Protein AF-A0A8G2L8A3-F1 (afdb_monomer_lite)

Radius of gyration: 27.32 Å; chains: 1; bounding box: 45×56×76 Å

InterPro domains:
  IPR009057 Homedomain-like superfamily [SSF46689] (28-126)

Foldseek 3Di:
DDPVVVVVVVVVPDDPVNVVVVVVVVLVVVLLVQLVVCVVVVHDLVVSCVVSVHDSVVSVVSVVVVVVVVPPPPDDPQPDDPVSLVVLVVVLVVDPADDLVVSQVVCVVVVHHDDSVVSVCSCVVVVHDYDPVCVVVCVVVVVVVVVVVVVVVVVVD

pLDDT: mean 76.4, std 17.53, range [39.12, 95.81]

Secondary structure (DSSP, 8-state):
--HHHHHHHHGGGS-HHHHHHHHHHHHHHHHHHHHHHHHHTT--HHHHHHHHT--HHHHHHHHHHHHHHHS---PPPPSS-HHHHHHHHHHHHHS-S--HHHHHHHHHHTT----HHHHHHHHHHTT----GGGGTTTHHHHHHHHHHHHHHHHTT-

Organism: Picrophilus torridus (strain ATCC 700027 / DSM 9790 / JCM 10055 / NBRC 100828 / KAW 2/3) (NCBI:txid1122961)

Structure (mmCIF, N/CA/C/O backbone):
data_AF-A0A8G2L8A3-F1
#
_entry.id   AF-A0A8G2L8A3-F1
#
loop_
_atom_site.group_PDB
_atom_site.id
_atom_site.type_symbol
_atom_site.label_atom_id
_atom_site.label_alt_id
_atom_site.label_comp_id
_atom_site.label_asym_id
_atom_site.label_entity_id
_atom_site.label_seq_id
_atom_site.pdbx_PDB_ins_code
_atom_site.Cartn_x
_atom_site.Cartn_y
_atom_site.Cartn_z
_atom_site.occupancy
_atom_site.B_iso_or_equiv
_atom_site.auth_seq_id
_atom_site.auth_comp_id
_atom_site.auth_asym_id
_atom_site.auth_atom_id
_atom_site.pdbx_PDB_model_num
ATOM 1 N N . MET A 1 1 ? 4.898 40.150 -20.744 1.00 56.66 1 MET A N 1
ATOM 2 C CA . MET A 1 1 ? 4.862 38.815 -20.111 1.00 56.66 1 MET A CA 1
ATOM 3 C C . MET A 1 1 ? 3.493 38.223 -20.351 1.00 56.66 1 MET A C 1
ATOM 5 O O . MET A 1 1 ? 2.503 38.918 -20.160 1.00 56.66 1 MET A O 1
ATOM 9 N N . THR A 1 2 ? 3.431 37.002 -20.866 1.00 74.00 2 THR A N 1
ATOM 10 C CA . THR A 1 2 ? 2.167 36.298 -21.097 1.00 74.00 2 THR A CA 1
ATOM 11 C C . THR A 1 2 ? 1.645 35.709 -19.784 1.00 74.00 2 THR A C 1
ATOM 13 O O . THR A 1 2 ? 2.421 35.410 -18.880 1.00 74.00 2 THR A O 1
ATOM 16 N N . LYS A 1 3 ? 0.331 35.470 -19.687 1.00 68.38 3 LYS A N 1
ATOM 17 C CA . LYS A 1 3 ? -0.319 34.777 -18.552 1.00 68.38 3 LYS A CA 1
ATOM 18 C C . LYS A 1 3 ? 0.331 33.419 -18.214 1.00 68.38 3 LYS A C 1
ATOM 20 O O . LYS A 1 3 ? 0.223 32.932 -17.093 1.00 68.38 3 LYS A O 1
ATOM 25 N N . TYR A 1 4 ? 1.006 32.805 -19.187 1.00 69.50 4 TYR A N 1
ATOM 26 C CA . TYR A 1 4 ? 1.728 31.546 -19.023 1.00 69.50 4 TYR A CA 1
ATOM 27 C C . TYR A 1 4 ? 3.119 31.723 -18.398 1.00 69.50 4 TYR A C 1
ATOM 29 O O . TYR A 1 4 ? 3.557 30.833 -17.673 1.00 69.50 4 TYR A O 1
ATOM 37 N N . ASP A 1 5 ? 3.773 32.873 -18.587 1.00 69.56 5 ASP A N 1
ATOM 38 C CA . ASP A 1 5 ? 5.073 33.181 -17.972 1.00 69.56 5 ASP A CA 1
ATOM 39 C C . ASP A 1 5 ? 4.946 33.356 -16.447 1.00 69.56 5 ASP A C 1
ATOM 41 O O . ASP A 1 5 ? 5.797 32.894 -15.688 1.00 69.56 5 ASP A O 1
ATOM 45 N N . GLU A 1 6 ? 3.838 33.939 -15.978 1.00 66.56 6 GLU A N 1
ATOM 46 C CA . GLU A 1 6 ? 3.508 34.045 -14.546 1.00 66.56 6 GLU A CA 1
ATOM 47 C C . GLU A 1 6 ? 3.198 32.673 -13.917 1.00 66.56 6 GLU A C 1
ATOM 49 O O . GLU A 1 6 ? 3.586 32.390 -12.782 1.00 66.56 6 GLU A O 1
ATOM 54 N N . LEU A 1 7 ? 2.548 31.769 -14.660 1.00 65.31 7 LEU A N 1
ATOM 55 C CA . LEU A 1 7 ? 2.322 30.385 -14.223 1.00 65.31 7 LEU A CA 1
ATOM 56 C C . LEU A 1 7 ? 3.628 29.578 -14.161 1.00 65.31 7 LEU A C 1
ATOM 58 O O . LEU A 1 7 ? 3.793 28.755 -13.261 1.00 65.31 7 LEU A O 1
ATOM 62 N N . LEU A 1 8 ? 4.565 29.838 -15.076 1.00 64.19 8 LEU A N 1
ATOM 63 C CA . LEU A 1 8 ? 5.903 29.242 -15.091 1.00 64.19 8 LEU A CA 1
ATOM 64 C C . LEU A 1 8 ? 6.732 29.658 -13.867 1.00 64.19 8 LEU A C 1
ATOM 66 O O . LEU A 1 8 ? 7.386 28.807 -13.266 1.00 64.19 8 LEU A O 1
ATOM 70 N N . GLN A 1 9 ? 6.639 30.919 -13.431 1.00 60.47 9 GLN A N 1
ATOM 71 C CA . GLN A 1 9 ? 7.270 31.384 -12.186 1.00 60.47 9 GLN A CA 1
ATOM 72 C C . GLN A 1 9 ? 6.673 30.714 -10.932 1.00 60.47 9 GLN A C 1
ATOM 74 O O . GLN A 1 9 ? 7.396 30.429 -9.975 1.00 60.47 9 GLN A O 1
ATOM 79 N N . ASN A 1 10 ? 5.385 30.359 -10.963 1.00 56.84 10 ASN A N 1
ATOM 80 C CA . ASN A 1 10 ? 4.710 29.599 -9.902 1.00 56.84 10 ASN A CA 1
ATOM 81 C C . ASN A 1 10 ? 4.959 28.076 -9.970 1.00 56.84 10 ASN A C 1
ATOM 83 O O . ASN A 1 10 ? 4.648 27.352 -9.023 1.00 56.84 10 ASN A O 1
ATOM 87 N N . MET A 1 11 ? 5.545 27.564 -11.060 1.00 55.25 11 MET A N 1
ATOM 88 C CA . MET A 1 11 ? 5.894 26.143 -11.230 1.00 55.25 11 MET A CA 1
ATOM 89 C C . MET A 1 11 ? 7.147 25.726 -10.431 1.00 55.25 11 MET A C 1
ATOM 91 O O . MET A 1 11 ? 7.526 24.554 -10.416 1.00 55.25 11 MET A O 1
ATOM 95 N N . THR A 1 12 ? 7.756 26.673 -9.713 1.00 55.84 12 THR A N 1
ATOM 96 C CA . THR A 1 12 ? 8.950 26.541 -8.860 1.00 55.84 12 THR A CA 1
ATOM 97 C C . THR A 1 12 ? 8.808 25.558 -7.687 1.00 55.84 12 THR A C 1
ATOM 99 O O . THR A 1 12 ? 9.790 25.267 -7.008 1.00 55.84 12 THR A O 1
ATOM 102 N N . PHE A 1 13 ? 7.627 24.964 -7.473 1.00 57.62 13 PHE A N 1
ATOM 103 C CA . PHE A 1 13 ? 7.392 23.930 -6.456 1.00 57.62 13 PHE A CA 1
ATOM 104 C C . PHE A 1 13 ? 8.146 22.612 -6.687 1.00 57.62 13 PHE A C 1
ATOM 106 O O . PHE A 1 13 ? 8.335 21.843 -5.741 1.00 57.62 13 PHE A O 1
ATOM 113 N N . TYR A 1 14 ? 8.569 22.321 -7.919 1.00 63.75 14 TYR A N 1
ATOM 114 C CA . TYR A 1 14 ? 9.318 21.106 -8.226 1.00 63.75 14 TYR A CA 1
ATOM 115 C C . TYR A 1 14 ? 10.720 21.442 -8.711 1.00 63.75 14 TYR A C 1
ATOM 1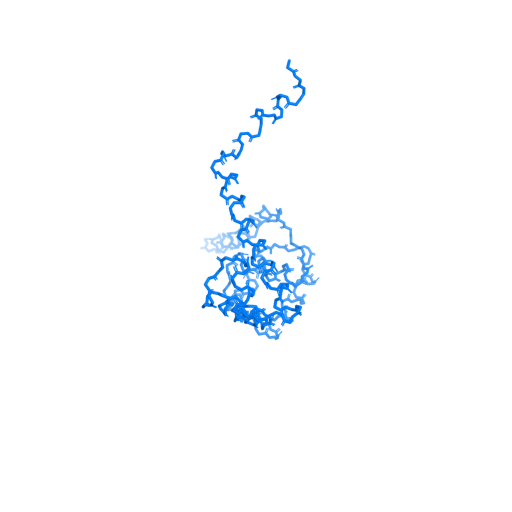17 O O . TYR A 1 14 ? 10.899 22.005 -9.787 1.00 63.75 14 TYR A O 1
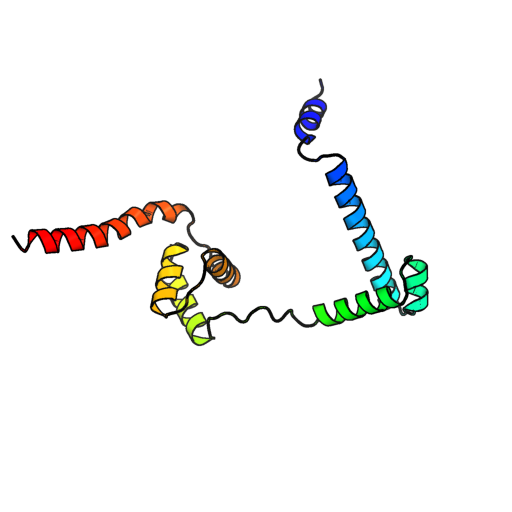ATOM 125 N N . SER A 1 15 ? 11.733 21.026 -7.947 1.00 81.38 15 SER A N 1
ATOM 126 C CA . SER A 1 15 ? 13.098 21.015 -8.464 1.00 81.38 15 SER A CA 1
ATOM 127 C C . SER A 1 15 ? 13.193 20.066 -9.664 1.00 81.38 15 SER A C 1
ATOM 129 O O . SER A 1 15 ? 12.528 19.024 -9.707 1.00 81.38 15 SER A O 1
ATOM 131 N N . LEU A 1 16 ? 14.061 20.397 -10.624 1.00 82.31 16 LEU A N 1
ATOM 132 C CA . LEU A 1 16 ? 14.370 19.535 -11.771 1.00 82.31 16 LEU A CA 1
ATOM 133 C C . LEU A 1 16 ? 14.724 18.107 -11.313 1.00 82.31 16 LEU A C 1
ATOM 135 O O . LEU A 1 16 ? 14.294 17.116 -11.900 1.00 82.31 16 LEU A O 1
ATOM 139 N N . GLU A 1 17 ? 15.458 18.002 -10.206 1.00 84.88 17 GLU A N 1
ATOM 140 C CA . GLU A 1 17 ? 15.826 16.734 -9.582 1.00 84.88 17 GLU A CA 1
ATOM 141 C C . GLU A 1 17 ? 14.609 15.936 -9.085 1.00 84.88 17 GLU A C 1
ATOM 143 O O . GLU A 1 17 ? 14.519 14.729 -9.323 1.00 84.88 17 GLU A O 1
ATOM 148 N N . SER A 1 18 ? 13.630 16.597 -8.460 1.00 82.56 18 SER A N 1
ATOM 149 C CA . SER A 1 18 ? 12.379 15.970 -8.014 1.00 82.56 18 SER A CA 1
ATOM 150 C C . SER A 1 18 ? 11.583 15.391 -9.189 1.00 82.56 18 SER A C 1
ATOM 152 O O . SER A 1 18 ? 11.117 14.247 -9.127 1.00 82.56 18 SER A O 1
ATOM 154 N N . ILE A 1 19 ? 11.492 16.132 -10.298 1.00 85.81 19 ILE A N 1
ATOM 155 C CA . ILE A 1 19 ? 10.835 15.664 -11.527 1.00 85.81 19 ILE A CA 1
ATOM 156 C C . ILE A 1 19 ? 11.585 14.475 -12.132 1.00 85.81 19 ILE A C 1
ATOM 158 O O . ILE A 1 19 ? 10.973 13.444 -12.413 1.00 85.81 19 ILE A O 1
ATOM 162 N N . ASN A 1 20 ? 12.909 14.559 -12.251 1.00 88.12 20 ASN A N 1
ATOM 163 C CA . ASN A 1 20 ? 13.730 13.471 -12.786 1.00 88.12 20 ASN A CA 1
ATOM 164 C C . ASN A 1 20 ? 13.606 12.186 -11.955 1.00 88.12 20 ASN A C 1
ATOM 166 O O . ASN A 1 20 ? 13.530 11.083 -12.503 1.00 88.12 20 ASN A O 1
ATOM 170 N N . ASN A 1 21 ? 13.530 12.307 -10.630 1.00 86.62 21 ASN A N 1
ATOM 171 C CA . ASN A 1 21 ? 13.315 11.169 -9.741 1.00 86.62 21 ASN A CA 1
ATOM 172 C C . ASN A 1 21 ? 11.928 10.539 -9.931 1.00 86.62 21 ASN A C 1
ATOM 174 O O . ASN A 1 21 ? 11.815 9.309 -9.953 1.00 86.62 21 ASN A O 1
ATOM 178 N N . ARG A 1 22 ? 10.884 11.354 -10.131 1.00 87.31 22 ARG A N 1
ATOM 179 C CA . ARG A 1 22 ? 9.536 10.865 -10.467 1.00 87.31 22 ARG A CA 1
ATOM 180 C C . ARG A 1 22 ? 9.505 10.146 -11.812 1.00 87.31 22 ARG A C 1
ATOM 182 O O . ARG A 1 22 ? 8.944 9.056 -11.889 1.00 87.31 22 ARG A O 1
ATOM 189 N N . ILE A 1 23 ? 10.151 10.694 -12.841 1.00 89.00 23 ILE A N 1
ATOM 190 C CA . ILE A 1 23 ? 10.258 10.046 -14.158 1.00 89.00 23 ILE A CA 1
ATOM 191 C C . ILE A 1 23 ? 10.920 8.673 -14.012 1.00 89.00 23 ILE A C 1
ATOM 193 O O . ILE A 1 23 ? 10.320 7.662 -14.375 1.00 89.00 23 ILE A O 1
ATOM 197 N N . LYS A 1 24 ? 12.092 8.600 -13.363 1.00 90.88 24 LYS A N 1
ATOM 198 C CA . LYS A 1 24 ? 12.795 7.328 -13.109 1.00 90.88 24 LYS A CA 1
ATOM 199 C C . LYS A 1 24 ? 11.936 6.321 -12.342 1.00 90.88 24 LYS A C 1
ATOM 201 O O . LYS A 1 24 ? 12.021 5.115 -12.589 1.00 90.88 24 LYS A O 1
ATOM 206 N N . TYR A 1 25 ? 11.132 6.782 -11.383 1.00 88.31 25 TYR A N 1
ATOM 207 C CA . TYR A 1 25 ? 10.201 5.926 -10.650 1.00 88.31 25 TYR A CA 1
ATOM 208 C C . TYR A 1 25 ? 9.139 5.329 -11.583 1.00 88.31 25 TYR A C 1
ATOM 210 O O . TYR A 1 25 ? 8.990 4.105 -11.634 1.00 88.31 25 TYR A O 1
ATOM 218 N N . HIS A 1 26 ? 8.461 6.168 -12.366 1.00 88.75 26 HIS A N 1
ATOM 219 C CA . HIS A 1 26 ? 7.415 5.722 -13.286 1.00 88.75 26 HIS A CA 1
ATOM 220 C C . HIS A 1 26 ? 7.958 4.828 -14.405 1.00 88.75 26 HIS A C 1
ATOM 222 O O . HIS A 1 26 ? 7.329 3.828 -14.744 1.00 88.75 26 HIS A O 1
ATOM 228 N N . GLU A 1 27 ? 9.159 5.090 -14.920 1.00 91.75 27 GLU A N 1
ATOM 229 C CA . GLU A 1 27 ? 9.829 4.205 -15.881 1.00 91.75 27 GLU A CA 1
ATOM 230 C C . GLU A 1 27 ? 10.067 2.801 -15.310 1.00 91.75 27 GLU A C 1
ATOM 232 O O . GLU A 1 27 ? 9.842 1.792 -15.988 1.00 91.75 27 GLU A O 1
ATOM 237 N N . ARG A 1 28 ? 10.503 2.708 -14.046 1.00 88.19 28 ARG A N 1
ATOM 238 C CA . ARG A 1 28 ? 10.694 1.420 -13.360 1.00 88.19 28 ARG A CA 1
ATOM 239 C C . ARG A 1 28 ? 9.371 0.687 -13.167 1.00 88.19 28 ARG A C 1
ATOM 241 O O . ARG A 1 28 ? 9.329 -0.533 -13.346 1.00 88.19 28 ARG A O 1
ATOM 248 N N . GLU A 1 29 ? 8.307 1.401 -12.810 1.00 87.06 29 GLU A N 1
ATOM 249 C CA . GLU A 1 29 ? 6.968 0.819 -12.697 1.00 87.06 29 GLU A CA 1
ATOM 250 C C . GLU A 1 29 ? 6.452 0.315 -14.045 1.00 87.06 29 GLU A C 1
ATOM 252 O O . GLU A 1 29 ? 6.036 -0.839 -14.146 1.00 87.06 29 GLU A O 1
ATOM 257 N N . LEU A 1 30 ? 6.579 1.111 -15.107 1.00 92.19 30 LEU A N 1
ATOM 258 C CA . LEU A 1 30 ? 6.188 0.717 -16.460 1.00 92.19 30 LEU A CA 1
ATOM 259 C C . LEU A 1 30 ? 6.937 -0.531 -16.934 1.00 92.19 30 LEU A C 1
ATOM 261 O O . LEU A 1 30 ? 6.319 -1.444 -17.483 1.00 92.19 30 LEU A O 1
ATOM 265 N N . LYS A 1 31 ? 8.251 -0.628 -16.688 1.00 92.94 31 LYS A N 1
ATOM 266 C CA . LYS A 1 31 ? 9.023 -1.843 -17.008 1.00 92.94 31 LYS A CA 1
ATOM 267 C C . LYS A 1 31 ? 8.496 -3.070 -16.261 1.00 92.94 31 LYS A C 1
ATOM 269 O O . LYS A 1 31 ? 8.387 -4.143 -16.852 1.00 92.94 31 LYS A O 1
ATOM 274 N N . ARG A 1 32 ? 8.129 -2.928 -14.983 1.00 92.06 32 ARG A N 1
ATOM 275 C CA . ARG A 1 32 ? 7.522 -4.019 -14.198 1.00 92.06 32 ARG A CA 1
ATOM 276 C C . ARG A 1 32 ? 6.158 -4.432 -14.744 1.00 92.06 32 ARG A C 1
ATOM 278 O O . ARG A 1 32 ? 5.905 -5.626 -14.858 1.00 92.06 32 ARG A O 1
ATOM 285 N N . LEU A 1 33 ? 5.305 -3.477 -15.111 1.00 91.69 33 LEU A N 1
ATOM 286 C CA . LEU A 1 33 ? 3.992 -3.762 -15.695 1.00 91.69 33 LEU A CA 1
ATOM 287 C C . LEU A 1 33 ? 4.118 -4.469 -17.049 1.00 91.69 33 LEU A C 1
ATOM 289 O O . LEU A 1 33 ? 3.431 -5.460 -17.285 1.00 91.69 33 LEU A O 1
ATOM 293 N N . LYS A 1 34 ? 5.051 -4.034 -17.907 1.00 94.88 34 LYS A N 1
ATOM 294 C CA . LYS A 1 34 ? 5.367 -4.722 -19.171 1.00 94.88 34 LYS A CA 1
ATOM 295 C C . LYS A 1 34 ? 5.818 -6.164 -18.934 1.00 94.88 34 LYS A C 1
ATOM 297 O O . LYS A 1 34 ? 5.333 -7.060 -19.619 1.00 94.88 34 LYS A O 1
ATOM 302 N N . PHE A 1 35 ? 6.689 -6.392 -17.949 1.00 95.81 35 PHE A N 1
ATOM 303 C CA . PHE A 1 35 ? 7.110 -7.739 -17.562 1.00 95.81 35 PHE A CA 1
ATOM 304 C C . PHE A 1 35 ? 5.915 -8.600 -17.136 1.00 95.81 35 PHE A C 1
ATOM 306 O O . PHE A 1 35 ? 5.741 -9.696 -17.656 1.00 95.81 35 PHE A O 1
ATOM 313 N N . ILE A 1 36 ? 5.052 -8.093 -16.250 1.00 92.25 36 ILE A N 1
ATOM 314 C CA . ILE A 1 36 ? 3.854 -8.815 -15.793 1.00 92.25 36 ILE A CA 1
ATOM 315 C C . ILE A 1 36 ? 2.931 -9.144 -16.972 1.00 92.25 36 ILE A C 1
ATOM 317 O O . ILE A 1 36 ? 2.469 -10.277 -17.075 1.00 92.25 36 ILE A O 1
ATOM 321 N N . ARG A 1 37 ? 2.718 -8.198 -17.896 1.00 95.38 37 ARG A N 1
ATOM 322 C CA . ARG A 1 37 ? 1.925 -8.426 -19.112 1.00 95.38 37 ARG A CA 1
ATOM 323 C C . ARG A 1 37 ? 2.473 -9.590 -19.941 1.00 95.38 37 ARG A C 1
ATOM 325 O O . ARG A 1 37 ? 1.692 -10.430 -20.365 1.00 95.38 37 ARG A O 1
ATOM 332 N N . LEU A 1 38 ? 3.794 -9.660 -20.132 1.00 93.88 38 LEU A N 1
ATOM 333 C CA . LEU A 1 38 ? 4.440 -10.752 -20.872 1.00 93.88 38 LEU A CA 1
ATOM 334 C C . LEU A 1 38 ? 4.230 -12.112 -20.194 1.00 93.88 38 LEU A C 1
ATOM 336 O O . LEU A 1 38 ? 3.907 -13.092 -20.864 1.00 93.88 38 LEU A O 1
ATOM 340 N N . ILE A 1 39 ? 4.355 -12.164 -18.865 1.00 95.06 39 ILE A N 1
ATOM 341 C CA . ILE A 1 39 ? 4.082 -13.386 -18.096 1.00 95.06 39 ILE A CA 1
ATOM 342 C C . ILE A 1 39 ? 2.622 -13.821 -18.260 1.00 95.06 39 ILE A C 1
ATOM 344 O O . ILE A 1 39 ? 2.366 -14.994 -18.512 1.00 95.06 39 ILE A O 1
ATOM 348 N N . LEU A 1 40 ? 1.669 -12.887 -18.164 1.00 90.31 40 LEU A N 1
ATOM 349 C CA . LEU A 1 40 ? 0.241 -13.181 -18.344 1.00 90.31 40 LEU A CA 1
ATOM 350 C C . LEU A 1 40 ? -0.090 -13.652 -19.767 1.00 90.31 40 LEU A C 1
ATOM 352 O O . LEU A 1 40 ? -0.988 -14.466 -19.935 1.00 90.31 40 LEU A O 1
ATOM 356 N N . SER A 1 41 ? 0.663 -13.207 -20.776 1.00 92.62 41 SER A N 1
ATOM 357 C CA . SER A 1 41 ? 0.563 -13.716 -22.152 1.00 92.62 41 SER A CA 1
ATOM 358 C C . SER A 1 41 ? 1.265 -15.065 -22.388 1.00 92.62 41 SER A C 1
ATOM 360 O O . SER A 1 41 ? 1.369 -15.500 -23.529 1.00 92.62 41 SER A O 1
ATOM 362 N N . GLY A 1 42 ? 1.781 -15.723 -21.343 1.00 92.81 42 GLY A N 1
ATOM 363 C CA . GLY A 1 42 ? 2.396 -17.053 -21.433 1.00 92.81 42 GLY A CA 1
ATOM 364 C C . GLY A 1 42 ? 3.897 -17.065 -21.745 1.00 92.81 42 GLY A C 1
ATOM 365 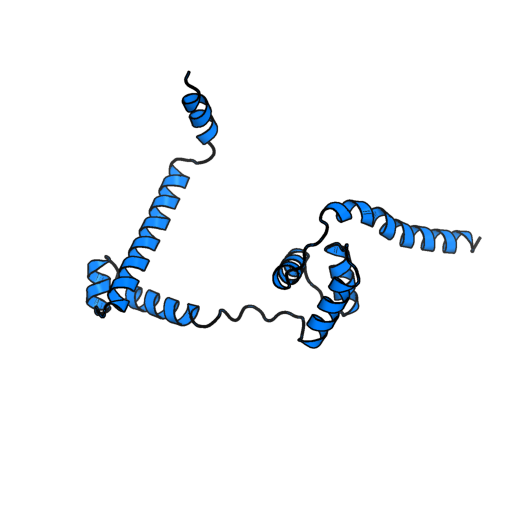O O . GLY A 1 42 ? 4.481 -18.133 -21.922 1.00 92.81 42 GLY A O 1
ATOM 366 N N . VAL A 1 43 ? 4.563 -15.906 -21.787 1.00 94.62 43 VAL A N 1
ATOM 367 C CA . VAL A 1 43 ? 6.017 -15.840 -22.001 1.00 94.62 43 VAL A CA 1
ATOM 368 C C . VAL A 1 43 ? 6.748 -16.343 -20.755 1.00 94.62 43 VAL A C 1
ATOM 370 O O . VAL A 1 43 ? 6.430 -15.963 -19.627 1.00 94.62 43 VAL A O 1
ATOM 373 N N . SER A 1 44 ? 7.783 -17.165 -20.950 1.00 94.69 44 SER A N 1
ATOM 374 C CA . SER A 1 44 ? 8.592 -17.674 -19.839 1.00 94.69 44 SER A CA 1
ATOM 375 C C . SER A 1 44 ? 9.281 -16.544 -19.064 1.00 94.69 44 SER A C 1
ATOM 377 O O . SER A 1 44 ? 9.710 -15.536 -19.632 1.00 94.69 44 SER A O 1
ATOM 379 N N . VAL A 1 45 ? 9.475 -16.746 -17.755 1.00 92.62 45 VAL A N 1
ATOM 380 C CA . VAL A 1 45 ? 10.156 -15.776 -16.875 1.00 92.62 45 VAL A CA 1
ATOM 381 C C . VAL A 1 45 ? 11.529 -15.390 -17.413 1.00 92.62 45 VAL A C 1
ATOM 383 O O . VAL A 1 45 ? 11.904 -14.224 -17.369 1.00 92.62 45 VAL A O 1
ATOM 386 N N . ASN A 1 46 ? 12.268 -16.355 -17.960 1.00 93.50 46 ASN A N 1
ATOM 387 C CA . ASN A 1 46 ? 13.605 -16.113 -18.489 1.00 93.50 46 ASN A CA 1
ATOM 388 C C . ASN A 1 46 ? 13.576 -15.152 -19.688 1.00 93.50 46 ASN A C 1
ATOM 390 O O . ASN A 1 46 ? 14.341 -14.188 -19.728 1.00 93.50 46 ASN A O 1
ATOM 394 N N . ASN A 1 47 ? 12.658 -15.377 -20.630 1.00 94.06 47 ASN A N 1
ATOM 395 C CA . ASN A 1 47 ? 12.539 -14.554 -21.832 1.00 94.06 47 ASN A CA 1
ATOM 396 C C . ASN A 1 47 ? 11.971 -13.171 -21.500 1.00 94.06 47 ASN A C 1
ATOM 398 O O . ASN A 1 47 ? 12.538 -12.164 -21.915 1.00 94.06 47 ASN A O 1
ATOM 402 N N . ALA A 1 48 ? 10.925 -13.102 -20.674 1.00 95.06 48 ALA A N 1
ATOM 403 C CA . ALA A 1 48 ? 10.348 -11.836 -20.231 1.00 95.06 48 ALA A CA 1
ATOM 404 C C . ALA A 1 48 ? 11.362 -10.981 -19.446 1.00 95.06 48 ALA A C 1
ATOM 406 O O . ALA A 1 48 ? 11.442 -9.770 -19.649 1.00 95.06 48 ALA A O 1
ATOM 407 N N . SER A 1 49 ? 12.182 -11.596 -18.584 1.00 94.44 49 SER A N 1
ATOM 408 C CA . SER A 1 49 ? 13.239 -10.894 -17.846 1.00 94.44 49 SER A CA 1
ATOM 409 C C . SER A 1 49 ? 14.294 -10.312 -18.782 1.00 94.44 49 SER A C 1
ATOM 411 O O . SER A 1 49 ? 14.664 -9.154 -18.606 1.00 94.44 49 SER A O 1
ATOM 413 N N . ARG A 1 50 ? 14.727 -11.065 -19.802 1.00 93.69 50 ARG A N 1
ATOM 414 C CA . ARG A 1 50 ? 15.670 -10.569 -20.818 1.00 93.69 50 ARG A CA 1
ATOM 415 C C . ARG A 1 50 ? 15.095 -9.384 -21.595 1.00 93.69 50 ARG A C 1
ATOM 417 O O . ARG A 1 50 ? 15.754 -8.355 -21.677 1.00 93.69 50 ARG A O 1
ATOM 424 N N . ILE A 1 51 ? 13.850 -9.489 -22.068 1.00 92.94 51 ILE A N 1
ATOM 425 C CA . ILE A 1 51 ? 13.164 -8.416 -22.813 1.00 92.94 51 ILE A CA 1
ATOM 426 C C . ILE A 1 51 ? 13.046 -7.137 -21.969 1.00 92.94 51 ILE A C 1
ATOM 428 O O . ILE A 1 51 ? 13.247 -6.034 -22.469 1.00 92.94 51 ILE A O 1
ATOM 432 N N . CYS A 1 52 ? 12.728 -7.261 -20.679 1.00 91.94 52 CYS A N 1
ATOM 433 C CA . CYS A 1 52 ? 12.554 -6.106 -19.795 1.00 91.94 52 CYS A CA 1
ATOM 434 C C . CYS A 1 52 ? 13.855 -5.594 -19.149 1.00 91.94 52 CYS A C 1
ATOM 436 O O . CYS A 1 52 ? 13.803 -4.615 -18.399 1.00 91.94 52 CYS A O 1
ATOM 438 N N . GLY A 1 53 ? 15.006 -6.217 -19.423 1.00 92.69 53 GLY A N 1
ATOM 439 C CA . GLY A 1 53 ? 16.297 -5.830 -18.844 1.00 92.69 53 GLY A CA 1
ATOM 440 C C . GLY A 1 53 ? 16.406 -6.120 -17.344 1.00 92.69 53 GLY A C 1
ATOM 441 O O . GLY A 1 53 ? 16.997 -5.346 -16.594 1.00 92.69 53 GLY A O 1
ATOM 442 N N . PHE A 1 54 ? 15.796 -7.211 -16.883 1.00 91.44 54 PHE A N 1
ATOM 443 C CA . PHE A 1 54 ? 15.849 -7.671 -15.499 1.00 91.44 54 PHE A CA 1
ATOM 444 C C . PHE A 1 54 ? 16.689 -8.937 -15.365 1.00 91.44 54 PHE A C 1
ATOM 446 O O . PHE A 1 54 ? 16.717 -9.788 -16.253 1.00 91.44 54 PHE A O 1
ATOM 453 N N . SER A 1 55 ? 17.296 -9.126 -14.194 1.00 94.12 55 SER A N 1
ATOM 454 C CA . SER A 1 55 ? 17.822 -10.441 -13.845 1.00 94.12 55 SER A CA 1
ATOM 455 C C . SER A 1 55 ? 16.671 -11.437 -13.667 1.00 94.12 55 SER A C 1
ATOM 457 O O . SER A 1 55 ? 15.581 -11.094 -13.194 1.00 94.12 55 SER A O 1
ATOM 459 N N . ARG A 1 56 ? 16.925 -12.704 -14.002 1.00 93.50 56 ARG A N 1
ATOM 460 C CA . ARG A 1 56 ? 15.951 -13.796 -13.840 1.00 93.50 56 ARG A CA 1
ATOM 461 C C . ARG A 1 56 ? 15.434 -13.892 -12.399 1.00 93.50 56 ARG A C 1
ATOM 463 O O . ARG A 1 56 ? 14.235 -14.036 -12.178 1.00 93.50 56 ARG A O 1
ATOM 470 N N . GLN A 1 57 ? 16.324 -13.759 -11.414 1.00 94.88 57 GLN A N 1
ATOM 471 C CA . GLN A 1 57 ? 15.967 -13.769 -9.990 1.00 94.88 57 GLN A CA 1
ATOM 472 C C . GLN A 1 57 ? 14.999 -12.634 -9.630 1.00 94.88 57 GLN A C 1
ATOM 474 O O . GLN A 1 57 ? 14.030 -12.839 -8.896 1.00 94.88 57 GLN A O 1
ATOM 479 N N . TYR A 1 58 ? 15.227 -11.438 -10.175 1.00 93.19 58 TYR A N 1
ATOM 480 C CA . TYR A 1 58 ? 14.346 -10.301 -9.948 1.00 93.19 58 TYR A CA 1
ATOM 481 C C . TYR A 1 58 ? 12.969 -10.503 -10.594 1.00 93.19 58 TYR A C 1
ATOM 483 O O . TYR A 1 58 ? 11.959 -10.172 -9.973 1.00 93.19 58 TYR A O 1
ATOM 491 N N . GLY A 1 59 ? 12.906 -11.136 -11.771 1.00 93.62 59 GLY A N 1
ATOM 492 C CA . GLY A 1 59 ? 11.648 -11.562 -12.396 1.00 93.62 59 GLY A CA 1
ATOM 493 C C . GLY A 1 59 ? 10.809 -12.463 -11.484 1.00 93.62 59 GLY A C 1
ATOM 494 O O . GLY A 1 59 ? 9.643 -12.167 -11.216 1.00 93.62 59 GLY A O 1
ATOM 495 N N . TYR A 1 60 ? 11.415 -13.504 -10.901 1.00 94.94 60 TYR A N 1
ATOM 496 C CA . TYR A 1 60 ? 10.728 -14.361 -9.923 1.00 94.94 60 TYR A CA 1
ATOM 497 C C . TYR A 1 60 ? 10.293 -13.603 -8.664 1.00 94.94 60 TYR A C 1
ATOM 499 O O . TYR A 1 60 ? 9.214 -13.861 -8.127 1.00 94.94 60 TYR A O 1
ATOM 507 N N . LYS A 1 61 ? 11.090 -12.633 -8.195 1.00 94.31 61 LYS A N 1
ATOM 508 C CA . LYS A 1 61 ? 10.721 -11.775 -7.058 1.00 94.31 61 LYS A CA 1
ATOM 509 C C . LYS A 1 61 ? 9.469 -10.944 -7.356 1.00 94.31 61 LYS A C 1
ATOM 511 O O . LYS A 1 61 ? 8.614 -10.824 -6.479 1.00 94.31 61 LYS A O 1
ATOM 516 N N . ILE A 1 62 ? 9.344 -10.401 -8.569 1.00 91.56 62 ILE A N 1
ATOM 517 C CA . ILE A 1 62 ? 8.149 -9.659 -9.006 1.00 91.56 62 ILE A CA 1
ATOM 518 C C . ILE A 1 62 ? 6.921 -10.573 -8.952 1.00 91.56 62 ILE A C 1
ATOM 520 O O . ILE A 1 62 ? 5.947 -10.231 -8.285 1.00 91.56 62 ILE A O 1
ATOM 524 N N . ILE A 1 63 ? 7.000 -11.765 -9.550 1.00 90.75 63 ILE A N 1
ATOM 525 C CA . ILE A 1 63 ? 5.897 -12.741 -9.567 1.00 90.75 63 ILE A CA 1
ATOM 526 C C . ILE A 1 63 ? 5.485 -13.134 -8.144 1.00 90.75 63 ILE A C 1
ATOM 528 O O . ILE A 1 63 ? 4.307 -13.070 -7.791 1.00 90.75 63 ILE A O 1
ATOM 532 N N . LYS A 1 64 ? 6.455 -13.463 -7.282 1.00 90.50 64 LYS A N 1
ATOM 533 C CA . LYS A 1 64 ? 6.210 -13.805 -5.872 1.00 90.50 64 LYS A CA 1
ATOM 534 C C . LYS A 1 64 ? 5.484 -12.681 -5.132 1.00 90.50 64 LYS A C 1
ATOM 536 O O . LYS A 1 64 ? 4.596 -12.958 -4.329 1.00 90.50 64 LYS A O 1
ATOM 541 N N . ASN A 1 65 ? 5.842 -11.426 -5.394 1.00 86.44 65 ASN A N 1
ATOM 542 C CA . ASN A 1 65 ? 5.182 -10.271 -4.791 1.00 86.44 65 ASN A CA 1
ATOM 543 C C . ASN A 1 65 ? 3.766 -10.055 -5.334 1.00 86.44 65 ASN A C 1
ATOM 545 O O . ASN A 1 65 ? 2.885 -9.739 -4.542 1.00 86.44 65 ASN A O 1
ATOM 549 N N . CYS A 1 66 ? 3.523 -10.260 -6.631 1.00 83.50 66 CYS A N 1
ATOM 550 C CA . CYS A 1 66 ? 2.175 -10.218 -7.206 1.00 83.50 66 CYS A CA 1
ATOM 551 C C . CYS A 1 66 ? 1.262 -11.258 -6.542 1.00 83.50 66 CYS A C 1
ATOM 553 O O . CYS A 1 66 ? 0.195 -10.912 -6.046 1.00 83.50 66 CYS A O 1
ATOM 555 N N . ILE A 1 67 ? 1.731 -12.502 -6.414 1.00 79.88 67 ILE A N 1
ATOM 556 C CA . ILE A 1 67 ? 0.982 -13.578 -5.747 1.00 79.88 67 ILE A CA 1
ATOM 557 C C . ILE A 1 67 ? 0.744 -13.249 -4.265 1.00 79.88 67 ILE A C 1
ATOM 559 O O . ILE A 1 67 ? -0.357 -13.435 -3.752 1.00 79.88 67 ILE A O 1
ATOM 563 N N . LYS A 1 68 ? 1.761 -12.738 -3.558 1.00 76.44 68 LYS A N 1
ATOM 564 C CA . LYS A 1 68 ? 1.631 -12.342 -2.147 1.00 76.44 68 LYS A CA 1
ATOM 565 C C . LYS A 1 68 ? 0.688 -11.160 -1.937 1.00 76.44 68 LYS A C 1
ATOM 567 O O . LYS A 1 68 ? 0.002 -11.150 -0.930 1.00 76.44 68 LYS A O 1
ATOM 572 N N . ASN A 1 69 ? 0.668 -10.184 -2.841 1.00 65.06 69 ASN A N 1
ATOM 573 C CA . ASN A 1 69 ? -0.221 -9.025 -2.751 1.00 65.06 69 ASN A CA 1
ATOM 574 C C . ASN A 1 69 ? -1.665 -9.359 -3.159 1.00 65.06 69 ASN A C 1
ATOM 576 O O . ASN A 1 69 ? -2.574 -8.689 -2.679 1.00 65.06 69 ASN A O 1
ATOM 580 N N . ASN A 1 70 ? -1.878 -10.395 -3.983 1.00 58.25 70 ASN A N 1
ATOM 581 C CA . ASN A 1 70 ? -3.211 -10.958 -4.241 1.00 58.25 70 ASN A CA 1
ATOM 582 C C . ASN A 1 70 ? -3.790 -11.665 -3.012 1.00 58.25 70 ASN A C 1
ATOM 584 O O . ASN A 1 70 ? -5.005 -11.775 -2.878 1.00 58.25 70 ASN A O 1
ATOM 588 N N . LYS A 1 71 ? -2.941 -12.118 -2.082 1.00 53.00 71 LYS A N 1
ATOM 589 C CA . LYS A 1 71 ? -3.404 -12.458 -0.737 1.00 53.00 71 LYS A CA 1
ATOM 590 C C . LYS A 1 71 ? -3.647 -11.135 -0.025 1.00 53.00 71 LYS A C 1
ATOM 592 O O . LYS A 1 71 ? -2.698 -10.388 0.216 1.00 53.00 71 LYS A O 1
ATOM 597 N N . SER A 1 72 ? -4.916 -10.836 0.251 1.00 47.47 72 SER A N 1
ATOM 598 C CA . SER A 1 72 ? -5.353 -9.653 0.989 1.00 47.47 72 SER A CA 1
ATOM 599 C C . SER A 1 72 ? -4.369 -9.401 2.123 1.00 47.47 72 SER A C 1
ATOM 601 O O . SER A 1 72 ? -4.144 -10.273 2.967 1.00 47.47 72 SER A O 1
ATOM 603 N N . LYS A 1 73 ? -3.687 -8.247 2.071 1.00 46.66 73 LYS A N 1
ATOM 604 C CA . LYS A 1 73 ? -2.723 -7.853 3.098 1.00 46.66 73 LYS A CA 1
ATOM 605 C C . LYS A 1 73 ? -3.474 -7.921 4.418 1.00 46.66 73 LYS A C 1
ATOM 607 O O . LYS A 1 73 ? -4.275 -7.034 4.701 1.00 46.66 73 LYS A O 1
ATOM 612 N N . LYS A 1 74 ? -3.240 -8.984 5.191 1.00 42.97 74 LYS A N 1
ATOM 613 C CA . LYS A 1 74 ? -3.692 -9.096 6.572 1.00 42.97 74 LYS A CA 1
ATOM 614 C C . LYS A 1 74 ? -2.986 -7.965 7.302 1.00 42.97 74 LYS A C 1
ATOM 616 O O . LYS A 1 74 ? -1.827 -8.080 7.694 1.00 42.97 74 LYS A O 1
ATOM 621 N N . GLY A 1 75 ? -3.637 -6.806 7.329 1.00 52.59 75 GLY A N 1
ATOM 622 C CA . GLY A 1 75 ? -3.212 -5.689 8.142 1.00 52.59 75 GLY A CA 1
ATOM 623 C C . GLY A 1 75 ? -3.175 -6.134 9.596 1.00 52.59 75 GLY A C 1
ATOM 624 O O . GLY A 1 75 ? -3.643 -7.214 9.958 1.00 52.59 75 GLY A O 1
ATOM 625 N N . ARG A 1 76 ? -2.625 -5.281 10.454 1.00 55.81 76 ARG A N 1
ATOM 626 C CA . ARG A 1 76 ? -2.780 -5.472 11.892 1.00 55.81 76 ARG A CA 1
ATOM 627 C C . ARG A 1 76 ? -4.283 -5.569 12.175 1.00 55.81 76 ARG A C 1
ATOM 629 O O . ARG A 1 76 ? -5.007 -4.646 11.802 1.00 55.81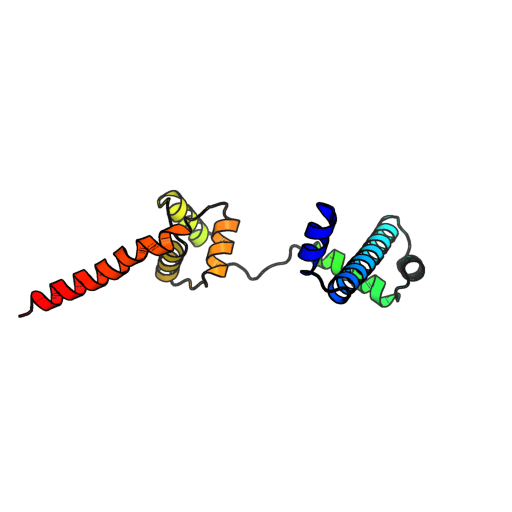 76 ARG A O 1
ATOM 636 N N . HIS A 1 77 ? -4.729 -6.684 12.755 1.00 54.00 77 HIS A N 1
ATOM 637 C CA . HIS A 1 77 ? -6.122 -6.847 13.159 1.00 54.00 77 HIS A CA 1
ATOM 638 C C . HIS A 1 77 ? -6.532 -5.623 13.987 1.00 54.00 77 HIS A C 1
ATOM 640 O O . HIS A 1 77 ? -5.737 -5.132 14.801 1.00 54.00 77 HIS A O 1
ATOM 646 N N . CYS A 1 78 ? -7.722 -5.075 13.721 1.00 61.34 78 CYS A N 1
ATOM 647 C CA . CYS A 1 78 ? -8.259 -4.028 14.582 1.00 61.34 78 CYS A CA 1
ATOM 648 C C . CYS A 1 78 ? -8.275 -4.557 16.021 1.00 61.34 78 CYS A C 1
ATOM 650 O O . CYS A 1 78 ? -8.560 -5.728 16.244 1.00 61.34 78 CYS A O 1
ATOM 652 N N . LYS A 1 79 ? -7.927 -3.700 16.987 1.00 76.75 79 LYS A N 1
ATOM 653 C CA . LYS A 1 79 ? -8.062 -4.021 18.414 1.00 76.75 79 LYS A CA 1
ATOM 654 C C . LYS A 1 79 ? -9.525 -4.283 18.790 1.00 76.75 79 LYS A C 1
ATOM 656 O O . LYS A 1 79 ? -9.762 -4.952 19.782 1.00 76.75 79 LYS A O 1
ATOM 661 N N . LEU A 1 80 ? -10.459 -3.755 17.995 1.00 80.06 80 LEU A N 1
ATOM 662 C CA . LEU A 1 80 ? -11.889 -4.028 18.086 1.00 80.06 80 LEU A CA 1
ATOM 663 C C . LEU A 1 80 ? -12.194 -5.453 17.621 1.00 80.06 80 LEU A C 1
ATOM 665 O O . LEU A 1 80 ? -11.871 -5.817 16.485 1.00 80.06 80 LEU A O 1
ATOM 669 N N . ASN A 1 81 ? -12.845 -6.229 18.484 1.00 83.25 81 ASN A N 1
ATOM 670 C CA . ASN A 1 81 ? -13.543 -7.446 18.078 1.00 83.25 81 ASN A CA 1
ATOM 671 C C . ASN A 1 81 ? -14.868 -7.094 17.356 1.00 83.25 81 ASN A C 1
ATOM 673 O O . ASN A 1 81 ? -15.225 -5.922 17.222 1.00 83.25 81 ASN A O 1
ATOM 677 N N . SER A 1 82 ? -15.582 -8.101 16.845 1.00 82.31 82 SER A N 1
ATOM 678 C CA . SER A 1 82 ? -16.831 -7.892 16.096 1.00 82.31 82 SER A CA 1
ATOM 679 C C . SER A 1 82 ? -17.911 -7.197 16.928 1.00 82.31 82 SER A C 1
ATOM 681 O O . SER A 1 82 ? -18.516 -6.245 16.446 1.00 82.31 82 SER A O 1
ATOM 683 N N . SER A 1 83 ? -18.093 -7.593 18.191 1.00 84.50 83 SER A N 1
ATOM 684 C CA . SER A 1 83 ? -19.106 -6.996 19.070 1.00 84.50 83 SER A CA 1
ATOM 685 C C . SER A 1 83 ? -18.799 -5.539 19.425 1.00 84.50 83 SER A C 1
ATOM 687 O O . SER A 1 83 ? -19.681 -4.689 19.376 1.00 84.50 83 SER A O 1
ATOM 689 N N . GLN A 1 84 ? -17.539 -5.203 19.707 1.00 85.50 84 GLN A N 1
ATOM 690 C CA . GLN A 1 84 ? -17.109 -3.820 19.942 1.00 85.50 84 GLN A CA 1
ATOM 691 C C . GLN A 1 84 ? -17.259 -2.956 18.689 1.00 85.50 84 GLN A C 1
ATOM 693 O O . GLN A 1 84 ? -17.521 -1.759 18.795 1.00 85.50 84 GLN A O 1
ATOM 698 N N . MET A 1 85 ? -17.102 -3.546 17.501 1.00 86.19 85 MET A N 1
ATOM 699 C CA . MET A 1 85 ? -17.343 -2.838 16.247 1.00 86.19 85 MET A CA 1
ATOM 700 C C . MET A 1 85 ? -18.828 -2.500 16.075 1.00 86.19 85 MET A C 1
ATOM 702 O O . MET A 1 85 ? -19.141 -1.371 15.716 1.00 86.19 85 MET A O 1
ATOM 706 N N . GLU A 1 86 ? -19.734 -3.433 16.365 1.00 86.94 86 GLU A N 1
ATOM 707 C CA . GLU A 1 86 ? -21.183 -3.186 16.321 1.00 86.94 86 GLU A CA 1
ATOM 708 C C . GLU A 1 86 ? -21.605 -2.118 17.333 1.00 86.94 86 GLU A C 1
ATOM 710 O O . GLU A 1 86 ? -22.319 -1.180 16.984 1.00 86.94 86 GLU A O 1
ATOM 715 N N . ILE A 1 87 ? -21.084 -2.195 18.560 1.00 88.06 87 ILE A N 1
ATOM 716 C CA . ILE A 1 87 ? -21.328 -1.195 19.606 1.00 88.06 87 ILE A CA 1
ATOM 717 C C . ILE A 1 87 ? -20.837 0.192 19.164 1.00 88.06 87 ILE A C 1
ATOM 719 O O . ILE A 1 87 ? -21.541 1.185 19.346 1.00 88.06 87 ILE A O 1
ATOM 723 N N . LEU A 1 88 ? -19.659 0.268 18.536 1.00 89.88 88 LEU A N 1
ATOM 724 C CA . LEU A 1 88 ? -19.155 1.514 17.967 1.00 89.88 88 LEU A CA 1
ATOM 725 C C . LEU A 1 88 ? -20.063 2.027 16.842 1.00 89.88 88 LEU A C 1
ATOM 727 O O . LEU A 1 88 ? -20.374 3.210 16.828 1.00 89.88 88 LEU A O 1
ATOM 731 N N . ILE A 1 89 ? -20.505 1.174 15.917 1.00 89.56 89 ILE A N 1
ATOM 732 C CA . ILE A 1 89 ? -21.400 1.575 14.819 1.00 89.56 89 ILE A CA 1
ATOM 733 C C . ILE A 1 89 ? -22.712 2.145 15.370 1.00 89.56 89 ILE A C 1
ATOM 735 O O . ILE A 1 89 ? -23.140 3.208 14.923 1.00 89.56 89 ILE A O 1
ATOM 739 N N . ASN A 1 90 ? -23.311 1.492 16.368 1.00 90.00 90 ASN A N 1
ATOM 740 C CA . ASN A 1 90 ? -24.539 1.966 17.007 1.00 90.00 90 ASN A CA 1
ATOM 741 C C . ASN A 1 90 ? -24.331 3.332 17.668 1.00 90.00 90 ASN A C 1
ATOM 743 O O . ASN A 1 90 ? -25.089 4.261 17.400 1.00 90.00 90 ASN A O 1
ATOM 747 N N . TYR A 1 91 ? -23.239 3.496 18.420 1.00 87.81 91 TYR A N 1
ATOM 748 C CA . TYR A 1 91 ? -22.874 4.788 19.000 1.00 87.81 91 TYR A CA 1
ATOM 749 C C . TYR A 1 91 ? -22.735 5.884 17.932 1.00 87.81 91 TYR A C 1
ATOM 751 O O . TYR A 1 91 ? -23.276 6.975 18.092 1.00 87.81 91 TYR A O 1
ATOM 759 N N . LEU A 1 92 ? -22.042 5.609 16.820 1.00 87.25 92 LEU A N 1
ATOM 760 C CA . LEU A 1 92 ? -21.851 6.592 15.747 1.00 87.25 92 LEU A CA 1
ATOM 761 C C . LEU A 1 92 ? -23.171 6.958 15.049 1.00 87.25 92 LEU A C 1
ATOM 763 O O . LEU A 1 92 ? -23.336 8.113 14.660 1.00 87.25 92 LEU A O 1
ATOM 767 N N . ASN A 1 93 ? -24.108 6.017 14.913 1.00 85.00 93 ASN A N 1
ATOM 768 C CA . ASN A 1 93 ? -25.431 6.283 14.344 1.00 85.00 93 ASN A CA 1
ATOM 769 C C . ASN A 1 93 ? -26.295 7.168 15.256 1.00 85.00 93 ASN A C 1
ATOM 771 O O . ASN A 1 93 ? -26.968 8.070 14.765 1.00 85.00 93 ASN A O 1
ATOM 775 N N . GLU A 1 94 ? -26.257 6.950 16.571 1.00 85.44 94 GLU A N 1
ATOM 776 C CA . GLU A 1 94 ? -27.100 7.674 17.534 1.00 85.44 94 GLU A CA 1
ATOM 777 C C . GLU A 1 94 ? -26.587 9.087 17.856 1.00 85.44 94 GLU A C 1
ATOM 779 O O . GLU A 1 94 ? -27.374 9.996 18.112 1.00 85.44 94 GLU A O 1
ATOM 784 N N . LYS A 1 95 ? -25.264 9.299 17.849 1.00 77.75 95 LYS A N 1
ATOM 785 C CA . LYS A 1 95 ? -24.618 10.528 18.354 1.00 77.75 95 LYS A CA 1
ATOM 786 C C . LYS A 1 95 ? -24.266 11.579 17.298 1.00 77.75 95 LYS A C 1
ATOM 788 O O . LYS A 1 95 ? -23.486 12.484 17.594 1.00 77.75 95 LYS A O 1
ATOM 793 N N . MET A 1 96 ? -24.776 11.500 16.069 1.00 70.19 96 MET A N 1
ATOM 794 C CA . MET A 1 96 ? -24.451 12.508 15.049 1.00 70.19 96 MET A CA 1
ATOM 795 C C . MET A 1 96 ? -25.015 13.899 15.417 1.00 70.19 96 MET A C 1
ATOM 797 O O . MET A 1 96 ? -26.210 14.006 15.683 1.00 70.19 96 MET A O 1
ATOM 801 N N . PRO A 1 97 ? -24.200 14.980 15.394 1.00 77.94 97 PRO A N 1
ATOM 802 C CA . PRO A 1 97 ? -22.785 15.045 15.006 1.00 77.94 97 PRO A CA 1
ATOM 803 C C . PRO A 1 97 ? -21.791 14.702 16.137 1.00 77.94 97 PRO A C 1
ATOM 805 O O . PRO A 1 97 ? -21.931 15.165 17.265 1.00 77.94 97 PRO A O 1
ATOM 808 N N . PHE A 1 98 ? -20.702 13.994 15.801 1.00 80.81 98 PHE A N 1
ATOM 809 C CA . PHE A 1 98 ? -19.607 13.665 16.730 1.00 80.81 98 PHE A CA 1
ATOM 810 C C . PHE A 1 98 ? -18.230 14.131 16.227 1.00 80.81 98 PHE A C 1
ATOM 812 O O . PHE A 1 98 ? -18.003 14.353 15.029 1.00 80.81 98 PHE A O 1
ATOM 819 N N . SER A 1 99 ? -17.280 14.258 17.156 1.00 83.75 99 SER A N 1
ATOM 820 C CA . SER A 1 99 ? -15.867 14.541 16.901 1.00 83.75 99 SER A CA 1
ATOM 821 C C . SER A 1 99 ? -14.982 13.298 17.088 1.00 83.75 99 SER A C 1
ATOM 823 O O . SER A 1 99 ? -15.386 12.291 17.663 1.00 83.75 99 SER A O 1
ATOM 825 N N . ILE A 1 100 ? -13.720 13.374 16.643 1.00 85.00 100 ILE A N 1
ATOM 826 C CA . ILE A 1 100 ? -12.727 12.309 16.898 1.00 85.00 100 ILE A CA 1
ATOM 827 C C . ILE A 1 100 ? -12.490 12.111 18.404 1.00 85.00 100 ILE A C 1
ATOM 829 O O . ILE A 1 100 ? -12.197 10.995 18.824 1.00 85.00 100 ILE A O 1
ATOM 833 N N . ILE A 1 101 ? -12.587 13.181 19.201 1.00 83.62 101 ILE A N 1
ATOM 834 C CA . ILE A 1 101 ? -12.343 13.130 20.647 1.00 83.62 101 ILE A CA 1
ATOM 835 C C . ILE A 1 101 ? -13.465 12.348 21.328 1.00 83.62 101 ILE A C 1
ATOM 837 O O . ILE A 1 101 ? -13.169 11.477 22.136 1.00 83.62 101 ILE A O 1
ATOM 841 N N . ASP A 1 102 ? -14.718 12.564 20.926 1.00 82.94 102 ASP A N 1
ATOM 842 C CA . ASP A 1 102 ? -15.868 11.842 21.489 1.00 82.94 102 ASP A CA 1
ATOM 843 C C . ASP A 1 102 ? -15.746 10.336 21.250 1.00 82.94 102 ASP A C 1
ATOM 845 O O . ASP A 1 102 ? -15.959 9.530 22.151 1.00 82.94 102 ASP A O 1
ATOM 849 N N . VAL A 1 103 ? -15.329 9.951 20.040 1.00 86.38 103 VAL A N 1
ATOM 850 C CA . VAL A 1 103 ? -15.079 8.546 19.695 1.00 86.38 103 VAL A CA 1
ATOM 851 C C . VAL A 1 103 ? -13.870 7.994 20.451 1.00 86.38 103 VAL A C 1
ATOM 853 O O . VAL A 1 103 ? -13.858 6.826 20.830 1.00 86.38 103 VAL A O 1
ATOM 856 N N . LYS A 1 104 ? -12.846 8.817 20.696 1.00 87.94 104 LYS A N 1
ATOM 857 C CA . LYS A 1 104 ? -11.687 8.415 21.496 1.00 87.94 104 LYS A CA 1
ATOM 858 C C . LYS A 1 104 ? -12.084 8.121 22.939 1.00 87.94 104 LYS A C 1
ATOM 860 O O . LYS A 1 104 ? -11.708 7.065 23.430 1.00 87.94 104 LYS A O 1
ATOM 865 N N . CYS A 1 105 ? -12.842 9.010 23.577 1.00 85.56 105 CYS A N 1
ATOM 866 C CA . CYS A 1 105 ? -13.328 8.819 24.942 1.00 85.56 105 CYS A CA 1
ATOM 867 C C . CYS A 1 105 ? -14.195 7.562 25.041 1.00 85.56 105 CYS A C 1
ATOM 869 O O . CYS A 1 105 ? -13.906 6.700 25.860 1.00 85.56 105 CYS A O 1
ATOM 871 N N . PHE A 1 106 ? -15.146 7.390 24.120 1.00 88.75 106 PHE A N 1
ATOM 872 C CA . PHE A 1 106 ? -15.987 6.193 24.057 1.00 88.75 106 PHE A CA 1
ATOM 873 C C . PHE A 1 106 ? -15.175 4.889 23.967 1.00 88.75 106 PHE A C 1
ATOM 875 O O . PHE A 1 106 ? -15.464 3.908 24.648 1.00 88.75 106 PHE A O 1
ATOM 882 N N . LEU A 1 107 ? -14.129 4.869 23.136 1.00 88.31 107 LEU A N 1
ATOM 883 C CA . LEU A 1 107 ? -13.257 3.701 23.004 1.00 88.31 107 LEU A CA 1
ATOM 884 C C . LEU A 1 107 ? -12.361 3.497 24.235 1.00 88.31 107 LEU A C 1
ATOM 886 O O . LEU A 1 107 ? -12.086 2.355 24.605 1.00 88.31 107 LEU A O 1
ATOM 890 N N . GLU A 1 108 ? -11.915 4.576 24.881 1.00 88.44 108 GLU A N 1
ATOM 891 C CA . GLU A 1 108 ? -11.135 4.516 26.120 1.00 88.44 108 GLU A CA 1
ATOM 892 C C . GLU A 1 108 ? -11.964 4.004 27.306 1.00 88.44 108 GLU A C 1
ATOM 894 O O . GLU A 1 108 ? -11.427 3.211 28.080 1.00 88.44 108 GLU A O 1
ATOM 899 N N . ASP A 1 109 ? -13.258 4.330 27.385 1.00 86.56 109 ASP A N 1
ATOM 900 C CA . ASP A 1 109 ? -14.195 3.783 28.383 1.00 86.56 109 ASP A CA 1
ATOM 901 C C . ASP A 1 109 ? -14.349 2.256 28.252 1.00 86.56 109 ASP A C 1
ATOM 903 O O . ASP A 1 109 ? -14.571 1.550 29.233 1.00 86.56 109 ASP A O 1
ATOM 907 N N . GLN A 1 110 ? -14.140 1.715 27.047 1.00 82.62 110 GLN A N 1
ATOM 908 C CA . GLN A 1 110 ? -14.091 0.271 26.791 1.00 82.62 110 GLN A CA 1
ATOM 909 C C . GLN A 1 110 ? -12.682 -0.335 26.930 1.00 82.62 110 GLN A C 1
ATOM 911 O O . GLN A 1 110 ? -12.445 -1.467 26.505 1.00 82.62 110 GLN A O 1
ATOM 916 N N . ASN A 1 111 ? -11.727 0.398 27.515 1.00 84.88 111 ASN A N 1
ATOM 917 C CA . ASN A 1 111 ? -10.309 0.036 27.636 1.00 84.88 111 ASN A CA 1
ATOM 918 C C . ASN A 1 111 ? -9.566 -0.140 26.293 1.00 84.88 111 ASN A C 1
ATOM 920 O O . ASN A 1 111 ? -8.507 -0.774 26.225 1.00 84.88 111 ASN A O 1
ATOM 924 N N . ILE A 1 112 ? -10.056 0.465 25.207 1.00 84.88 112 ILE A N 1
ATOM 925 C CA . ILE A 1 112 ? -9.477 0.347 23.864 1.00 84.88 112 ILE A CA 1
ATOM 926 C C . ILE A 1 112 ? -8.762 1.636 23.474 1.00 84.88 112 ILE A C 1
ATOM 928 O O . ILE A 1 112 ? -9.335 2.596 22.967 1.00 84.88 112 ILE A O 1
ATOM 932 N N . LYS A 1 113 ? -7.437 1.634 23.625 1.00 86.00 113 LYS A N 1
ATOM 933 C CA . LYS A 1 113 ? -6.616 2.807 23.296 1.00 86.00 113 LYS A CA 1
ATOM 934 C C . LYS A 1 113 ? -6.245 2.849 21.816 1.00 86.00 113 LYS A C 1
ATOM 936 O O . LYS A 1 113 ? -5.480 2.002 21.333 1.00 86.00 113 LYS A O 1
ATOM 941 N N . TYR A 1 114 ? -6.697 3.883 21.118 1.00 86.12 114 TYR A N 1
ATOM 942 C CA . TYR A 1 114 ? -6.280 4.221 19.758 1.00 86.12 114 TYR A CA 1
ATOM 943 C C . TYR A 1 114 ? -5.758 5.658 19.683 1.00 86.12 114 TYR A C 1
ATOM 945 O O . TYR A 1 114 ? -6.222 6.547 20.391 1.00 86.12 114 TYR A O 1
ATOM 953 N N . CYS A 1 115 ? -4.803 5.913 18.787 1.00 85.94 115 CYS A N 1
ATOM 954 C CA . CYS A 1 115 ? -4.432 7.286 18.453 1.00 85.94 115 CYS A CA 1
ATOM 955 C C . CYS A 1 115 ? -5.466 7.917 17.505 1.00 85.94 115 CYS A C 1
ATOM 957 O O . CYS A 1 115 ? -6.148 7.212 16.760 1.00 85.94 115 CYS A O 1
ATOM 959 N N . GLU A 1 116 ? -5.539 9.251 17.448 1.00 84.88 116 GLU A N 1
ATOM 960 C CA . GLU A 1 116 ? -6.500 9.965 16.585 1.00 84.88 116 GLU A CA 1
ATOM 961 C C . GLU A 1 116 ? -6.436 9.526 15.114 1.00 84.88 116 GLU A C 1
ATOM 963 O O . GLU A 1 116 ? -7.454 9.431 14.429 1.00 84.88 116 GLU A O 1
ATOM 968 N N . LYS A 1 117 ? -5.230 9.222 14.612 1.00 83.62 117 LYS A N 1
ATOM 969 C CA . LYS A 1 117 ? -5.031 8.737 13.240 1.00 83.62 117 LYS A CA 1
ATOM 970 C C . LYS A 1 117 ? -5.662 7.361 13.026 1.00 83.62 117 LYS A C 1
ATOM 972 O O . LYS A 1 117 ? -6.167 7.095 11.940 1.00 83.62 117 LYS A O 1
ATOM 977 N N . GLN A 1 118 ? -5.615 6.484 14.026 1.00 87.00 118 GLN A N 1
ATOM 978 C CA . GLN A 1 118 ? -6.256 5.171 13.965 1.00 87.00 118 GLN A CA 1
ATOM 979 C C . GLN A 1 118 ? -7.776 5.313 14.014 1.00 87.00 118 GLN A C 1
ATOM 981 O O . GLN A 1 118 ? -8.445 4.745 13.158 1.00 87.00 118 GLN A O 1
ATOM 986 N N . ILE A 1 119 ? -8.295 6.143 14.920 1.00 86.69 119 ILE A N 1
ATOM 987 C CA . ILE A 1 119 ? -9.732 6.427 15.041 1.00 86.69 119 ILE A CA 1
ATOM 988 C C . ILE A 1 119 ? -10.283 6.978 13.727 1.00 86.69 119 ILE A C 1
ATOM 990 O O . ILE A 1 119 ? -11.252 6.453 13.193 1.00 86.69 119 ILE A O 1
ATOM 994 N N . ARG A 1 120 ? -9.596 7.951 13.119 1.00 85.88 120 ARG A N 1
ATOM 995 C CA . ARG A 1 120 ? -9.975 8.494 11.808 1.00 85.88 120 ARG A CA 1
ATOM 996 C C . ARG A 1 120 ? -10.055 7.422 10.722 1.00 85.88 120 ARG A C 1
ATOM 998 O O . ARG A 1 120 ? -10.954 7.456 9.894 1.00 85.88 120 ARG A O 1
ATOM 1005 N N . ARG A 1 121 ? -9.110 6.477 10.705 1.00 85.56 121 ARG A N 1
ATOM 1006 C CA . ARG A 1 121 ? -9.117 5.374 9.731 1.00 85.56 121 ARG A CA 1
ATOM 1007 C C . ARG A 1 121 ? -10.264 4.400 9.978 1.00 85.56 121 ARG A C 1
ATOM 1009 O O . ARG A 1 121 ? -10.796 3.893 9.001 1.00 85.56 121 ARG A O 1
ATOM 1016 N N . ILE A 1 122 ? -10.621 4.152 11.238 1.00 87.50 122 ILE A N 1
ATOM 1017 C CA . ILE A 1 122 ? -11.761 3.305 11.606 1.00 87.50 122 ILE A CA 1
ATOM 1018 C C . ILE A 1 122 ? -13.059 3.971 11.148 1.00 87.50 122 ILE A C 1
ATOM 1020 O O . ILE A 1 122 ? -13.778 3.380 10.356 1.00 87.50 122 ILE A O 1
ATOM 1024 N N . ILE A 1 123 ? -13.297 5.226 11.539 1.00 86.75 123 ILE A N 1
ATOM 1025 C CA . ILE A 1 123 ? -14.507 5.985 11.179 1.00 86.75 123 ILE A CA 1
ATOM 1026 C C . ILE A 1 123 ? -14.671 6.067 9.653 1.00 86.75 123 ILE A C 1
ATOM 1028 O O . ILE A 1 123 ? -15.716 5.698 9.125 1.00 86.75 123 ILE A O 1
ATOM 1032 N N . ASN A 1 124 ? -13.612 6.459 8.932 1.00 83.19 124 ASN A N 1
ATOM 1033 C CA . ASN A 1 124 ? -13.645 6.516 7.468 1.00 83.19 124 ASN A CA 1
ATOM 1034 C C . ASN A 1 124 ? -13.840 5.127 6.837 1.00 83.19 124 ASN A C 1
ATOM 1036 O O . ASN A 1 124 ? -14.469 5.014 5.792 1.00 83.19 124 ASN A O 1
ATOM 1040 N N . GLY A 1 125 ? -13.279 4.077 7.445 1.00 82.31 125 GLY A N 1
ATOM 1041 C CA . GLY A 1 125 ? -13.451 2.696 6.994 1.00 82.31 125 GLY A CA 1
ATOM 1042 C C . GLY A 1 125 ? -14.873 2.168 7.193 1.00 82.31 125 GLY A C 1
ATOM 1043 O O . GLY A 1 125 ? -15.290 1.290 6.447 1.00 82.31 125 GLY A O 1
ATOM 1044 N N . LEU A 1 126 ? -15.610 2.728 8.154 1.00 83.44 126 LEU A N 1
ATOM 1045 C CA . LEU A 1 126 ? -17.024 2.454 8.407 1.00 83.44 126 L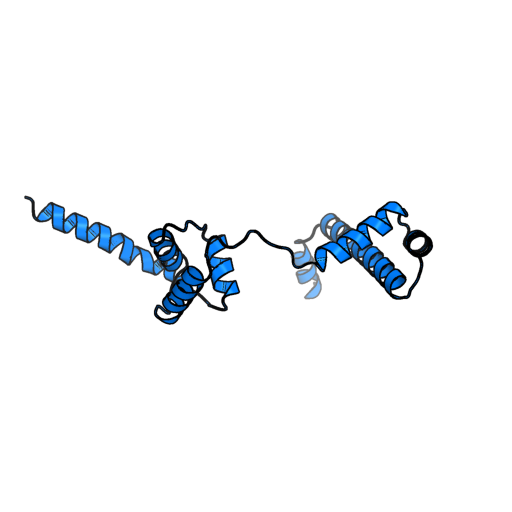EU A CA 1
ATOM 1046 C C . LEU A 1 126 ? -17.972 3.347 7.582 1.00 83.44 126 LEU A C 1
ATOM 1048 O O . LEU A 1 126 ? -19.180 3.177 7.664 1.00 83.44 126 LEU A O 1
ATOM 1052 N N . GLY A 1 127 ? -17.448 4.292 6.791 1.00 82.81 127 GLY A N 1
ATOM 1053 C CA . GLY A 1 127 ? -18.253 5.179 5.942 1.00 82.81 127 GLY A CA 1
ATOM 1054 C C . GLY A 1 127 ? -18.833 6.413 6.642 1.00 82.81 127 GLY A C 1
ATOM 1055 O O . GLY A 1 127 ? -19.597 7.151 6.028 1.00 82.81 127 GLY A O 1
ATOM 1056 N N . PHE A 1 128 ? -18.455 6.683 7.893 1.00 82.06 128 PHE A N 1
ATOM 1057 C CA . PHE A 1 128 ? -18.939 7.849 8.630 1.00 82.06 128 PHE A CA 1
ATOM 1058 C C . PHE A 1 128 ? -18.093 9.102 8.367 1.00 82.06 128 PHE A C 1
ATOM 1060 O O . PHE A 1 128 ? -16.871 9.043 8.200 1.00 82.06 128 PHE A O 1
ATOM 1067 N N . SER A 1 129 ? -18.739 10.266 8.423 1.00 80.25 129 SER A N 1
ATOM 1068 C CA . SER A 1 129 ? -18.091 11.579 8.446 1.00 80.25 129 SER A CA 1
ATOM 1069 C C . SER A 1 129 ? -18.201 12.206 9.834 1.00 80.25 129 SER A C 1
ATOM 1071 O O . SER A 1 129 ? -19.262 12.166 10.443 1.00 80.25 129 SER A O 1
ATOM 1073 N N . TYR A 1 130 ? -17.128 12.824 10.325 1.00 77.81 130 TYR A N 1
ATOM 1074 C CA . TYR A 1 130 ? -17.109 13.504 11.626 1.00 77.81 130 TYR A CA 1
ATOM 1075 C C . TYR A 1 130 ? -16.894 15.011 11.462 1.00 77.81 130 TYR A C 1
ATOM 1077 O O . TYR A 1 130 ? -16.233 15.476 10.525 1.00 77.81 130 TYR A O 1
ATOM 1085 N N . CYS A 1 131 ? -17.388 15.796 12.416 1.00 71.69 131 CYS A N 1
ATOM 1086 C CA . CYS A 1 131 ? -17.276 17.249 12.368 1.00 71.69 131 CYS A CA 1
ATOM 1087 C C . CYS A 1 131 ? -15.888 17.704 12.840 1.00 71.69 131 CYS A C 1
ATOM 1089 O O . CYS A 1 131 ? -15.548 17.662 14.022 1.00 71.69 131 CYS A O 1
ATOM 1091 N N . ARG A 1 132 ? -15.065 18.194 11.904 1.00 61.56 132 ARG A N 1
ATOM 1092 C CA . ARG A 1 132 ? -13.713 18.712 12.193 1.00 61.56 132 ARG A CA 1
ATOM 1093 C C . ARG A 1 132 ? -13.727 19.994 13.039 1.00 61.56 132 ARG A C 1
ATOM 1095 O O . ARG A 1 132 ? -12.772 20.237 13.773 1.00 61.56 132 ARG A O 1
ATOM 1102 N N . LEU A 1 133 ? -14.803 20.778 12.937 1.00 56.38 133 LEU A N 1
ATOM 1103 C CA . LEU A 1 133 ? -14.993 22.060 13.629 1.00 56.38 133 LEU A CA 1
ATOM 1104 C C . LEU A 1 133 ? -15.384 21.904 15.109 1.00 56.38 133 LEU A C 1
ATOM 1106 O O . LEU A 1 133 ? -15.203 22.836 15.887 1.00 56.38 133 LEU A O 1
ATOM 1110 N N . LEU A 1 134 ? -15.807 20.708 15.540 1.00 55.94 134 LEU A N 1
ATOM 1111 C CA . LEU A 1 134 ? -16.098 20.432 16.954 1.00 55.94 134 LEU A CA 1
ATOM 1112 C C . LEU A 1 134 ? -14.848 20.452 17.851 1.00 55.94 134 LEU A C 1
ATOM 1114 O O . LEU A 1 134 ? -14.988 20.480 19.070 1.00 55.94 134 LEU A O 1
ATOM 1118 N N . LYS A 1 135 ? -13.631 20.538 17.281 1.00 47.84 135 LYS A N 1
ATOM 1119 C CA . LYS A 1 135 ? -12.414 20.839 18.059 1.00 47.84 135 LYS A CA 1
ATOM 1120 C C . LYS A 1 135 ? -12.553 22.116 18.904 1.00 47.84 135 LYS A C 1
ATOM 1122 O O . LYS A 1 135 ? -11.911 22.194 19.942 1.00 47.84 135 LYS A O 1
ATOM 1127 N N . GLY A 1 136 ? -13.385 23.076 18.481 1.00 42.56 136 GLY A N 1
ATOM 1128 C CA . GLY A 1 136 ? -13.676 24.300 19.237 1.00 42.56 136 GLY A CA 1
ATOM 1129 C C . GLY A 1 136 ? -14.833 24.189 20.240 1.00 42.56 136 GLY A C 1
ATOM 1130 O O . GLY A 1 136 ? -14.859 24.937 21.209 1.00 42.56 136 GLY A O 1
ATOM 1131 N N . TYR A 1 137 ? -15.756 23.236 20.068 1.00 40.28 137 TYR A N 1
ATOM 1132 C CA . TYR A 1 137 ? -16.917 23.075 20.961 1.00 40.28 137 TYR A CA 1
ATOM 1133 C C . TYR A 1 137 ? -16.587 22.310 22.255 1.00 40.28 137 TYR A C 1
ATOM 1135 O O . TYR A 1 137 ? -17.329 22.387 23.230 1.00 40.28 137 TYR A O 1
ATOM 1143 N N . ILE A 1 138 ? -15.450 21.607 22.307 1.00 43.94 138 ILE A N 1
ATOM 1144 C CA . ILE A 1 138 ? -15.036 20.790 23.465 1.00 43.94 138 ILE A CA 1
ATOM 1145 C C . ILE A 1 138 ? -14.256 21.591 24.522 1.00 43.94 138 ILE A C 1
ATOM 1147 O O . ILE A 1 138 ? -13.989 21.066 25.600 1.00 43.94 138 ILE A O 1
ATOM 1151 N N . ASN A 1 139 ? -14.009 22.893 24.328 1.00 41.19 139 ASN A N 1
ATOM 1152 C CA . ASN A 1 139 ? -13.667 23.721 25.493 1.00 41.19 139 ASN A CA 1
ATOM 1153 C C . ASN A 1 139 ? -14.853 23.806 26.480 1.00 41.19 139 ASN A C 1
ATOM 1155 O O . ASN A 1 139 ? -14.649 23.995 27.671 1.00 41.19 139 ASN A O 1
ATOM 1159 N N . VAL A 1 140 ? -16.090 23.552 26.032 1.00 41.25 140 VAL A N 1
ATOM 1160 C CA . VAL A 1 140 ? -17.291 23.588 26.886 1.00 41.25 140 VAL A CA 1
ATOM 1161 C C . VAL A 1 140 ? -17.400 22.360 27.809 1.00 41.25 140 VAL A C 1
ATOM 1163 O O . VAL A 1 140 ? -17.847 22.485 28.946 1.00 41.25 140 VAL A O 1
ATOM 1166 N N . TYR A 1 141 ? -16.927 21.179 27.390 1.00 40.75 141 TYR A N 1
ATOM 1167 C CA . TYR A 1 141 ? -16.967 19.968 28.232 1.00 40.75 141 TYR A CA 1
ATOM 1168 C C . TYR A 1 141 ? -15.751 19.821 29.157 1.00 40.75 141 TYR A C 1
ATOM 1170 O O . TYR A 1 141 ? -15.889 19.277 30.253 1.00 40.75 141 TYR A O 1
ATOM 1178 N N . GLY A 1 142 ? -14.590 20.369 28.775 1.00 41.16 142 GLY A N 1
ATOM 1179 C CA . GLY A 1 142 ? -13.482 20.587 29.714 1.00 41.16 142 GLY A CA 1
ATOM 1180 C C . GLY A 1 142 ? -13.875 21.550 30.840 1.00 41.16 142 GLY A C 1
ATOM 1181 O O . GLY A 1 142 ? -13.530 21.316 31.997 1.00 41.16 142 GLY A O 1
ATOM 1182 N N . HIS A 1 143 ? -14.687 22.567 30.523 1.00 41.56 143 HIS A N 1
ATOM 1183 C CA . HIS A 1 143 ? -15.262 23.467 31.518 1.00 41.56 143 HIS A CA 1
ATOM 1184 C C . HIS A 1 143 ? -16.306 22.800 32.419 1.00 41.56 143 HIS A C 1
ATOM 1186 O O . HIS A 1 143 ? -16.302 23.110 33.597 1.00 41.56 143 HIS A O 1
ATOM 1192 N N . LYS A 1 144 ? -17.138 21.855 31.956 1.00 44.22 144 LYS A N 1
ATOM 1193 C CA . LYS A 1 144 ? -18.107 21.179 32.848 1.00 44.22 144 LYS A CA 1
ATOM 1194 C C . LYS A 1 144 ? -17.443 20.409 33.992 1.00 44.22 144 LYS A C 1
ATOM 1196 O O . LYS A 1 144 ? -17.817 20.613 35.137 1.00 44.22 144 LYS A O 1
ATOM 1201 N N . LYS A 1 145 ? -16.389 19.632 33.710 1.00 46.03 145 LYS A N 1
ATOM 1202 C CA . LYS A 1 145 ? -15.609 18.967 34.772 1.00 46.03 145 LYS A CA 1
ATOM 1203 C C . LYS A 1 145 ? -14.870 19.958 35.673 1.00 46.03 145 LYS A C 1
ATOM 1205 O O . LYS A 1 145 ? -14.657 19.659 36.840 1.00 46.03 145 LYS A O 1
ATOM 1210 N N . LEU A 1 146 ? -14.455 21.118 35.161 1.00 46.22 146 LEU A N 1
ATOM 1211 C CA . LEU A 1 146 ? -13.860 22.172 35.991 1.00 46.22 146 LEU A CA 1
ATOM 1212 C C . LEU A 1 146 ? -14.907 22.905 36.845 1.00 46.22 146 LEU A C 1
ATOM 1214 O O . LEU A 1 146 ? -14.598 23.237 37.978 1.00 46.22 146 LEU A O 1
ATOM 1218 N N . ILE A 1 147 ? -16.121 23.119 36.334 1.00 48.19 147 ILE A N 1
ATOM 1219 C CA . ILE A 1 147 ? -17.236 23.777 37.030 1.00 48.19 147 ILE A CA 1
ATOM 1220 C C . ILE A 1 147 ? -17.790 22.864 38.132 1.00 48.19 147 ILE A C 1
ATOM 1222 O O . ILE A 1 147 ? -17.892 23.307 39.267 1.00 48.19 147 ILE A O 1
ATOM 1226 N N . GLU A 1 148 ? -18.001 21.572 37.853 1.00 49.00 148 GLU A N 1
ATOM 1227 C CA . GLU A 1 148 ? -18.422 20.583 38.864 1.00 49.00 148 GLU A CA 1
ATOM 1228 C C . GLU A 1 148 ? -17.402 20.485 40.021 1.00 49.00 148 GLU A C 1
ATOM 1230 O O . GLU A 1 148 ? -17.777 20.486 41.187 1.00 49.00 148 GLU A O 1
ATOM 1235 N N . ASN A 1 149 ? -16.095 20.538 39.724 1.00 50.72 149 ASN A N 1
ATOM 1236 C CA . ASN A 1 149 ? -15.042 20.552 40.755 1.00 50.72 149 ASN A CA 1
ATOM 1237 C C . ASN A 1 149 ? -14.892 21.896 41.503 1.00 50.72 149 ASN A C 1
ATOM 1239 O O . ASN A 1 149 ? -14.209 21.949 42.532 1.00 50.72 149 ASN A O 1
ATOM 1243 N N . ILE A 1 150 ? -15.441 22.994 40.977 1.00 49.19 150 ILE A N 1
ATOM 1244 C CA . ILE A 1 150 ? -15.458 24.301 41.650 1.00 49.19 150 ILE A CA 1
ATOM 1245 C C . ILE A 1 150 ? -16.655 24.374 42.603 1.00 49.19 150 ILE A C 1
ATOM 1247 O O . ILE A 1 150 ? -16.471 24.794 43.746 1.00 49.19 150 ILE A O 1
ATOM 1251 N N . ASP A 1 151 ? -17.827 23.893 42.190 1.00 45.41 151 ASP A N 1
ATOM 1252 C CA . ASP A 1 151 ? -19.032 23.860 43.029 1.00 45.41 151 ASP A CA 1
ATOM 1253 C C . ASP A 1 151 ? -18.855 22.940 44.254 1.00 45.41 151 ASP A C 1
ATOM 1255 O O . ASP A 1 151 ? -19.226 23.315 45.372 1.00 45.41 151 ASP A O 1
ATOM 1259 N N . ASP A 1 152 ? -18.154 21.810 44.102 1.00 50.03 152 ASP A N 1
ATOM 1260 C CA . ASP A 1 152 ? -17.796 20.920 45.220 1.00 50.03 152 ASP A CA 1
ATOM 1261 C C . ASP A 1 152 ? -16.820 21.570 46.222 1.00 50.03 152 ASP A C 1
ATOM 1263 O O . ASP A 1 152 ? -16.837 21.266 47.415 1.00 50.03 152 ASP A O 1
ATOM 1267 N N . LYS A 1 153 ? -15.967 22.500 45.768 1.00 48.72 153 LYS A N 1
ATOM 1268 C CA . LYS A 1 153 ? -15.018 23.227 46.634 1.00 48.72 153 LYS A CA 1
ATOM 1269 C C . LYS A 1 153 ? -15.617 24.463 47.299 1.00 48.72 153 LYS A C 1
ATOM 1271 O O . LYS A 1 153 ? -15.094 24.895 48.325 1.00 48.72 153 LYS A O 1
ATOM 1276 N N . ILE A 1 154 ? -16.671 25.039 46.727 1.00 47.56 154 ILE A N 1
ATOM 1277 C CA . ILE A 1 154 ? -17.404 26.168 47.316 1.00 47.56 154 ILE A CA 1
ATOM 1278 C C . ILE A 1 154 ? -18.404 25.667 48.370 1.00 47.56 154 ILE A C 1
ATOM 1280 O O . ILE A 1 154 ? -18.631 26.356 49.356 1.00 47.56 154 ILE A O 1
ATOM 1284 N N . SER A 1 155 ? -18.905 24.436 48.235 1.00 46.72 155 SER A N 1
ATOM 1285 C CA . SER A 1 155 ? -19.848 23.810 49.180 1.00 46.72 155 SER A CA 1
ATOM 1286 C C . SER A 1 155 ? -19.203 23.242 50.460 1.00 46.72 155 SER A C 1
ATOM 1288 O O . SER A 1 155 ? -19.904 22.730 51.329 1.00 46.72 155 SER A O 1
ATOM 1290 N N . LEU A 1 156 ? -17.872 23.316 50.584 1.00 48.97 156 LEU A N 1
ATOM 1291 C CA . LEU A 1 156 ? -17.083 22.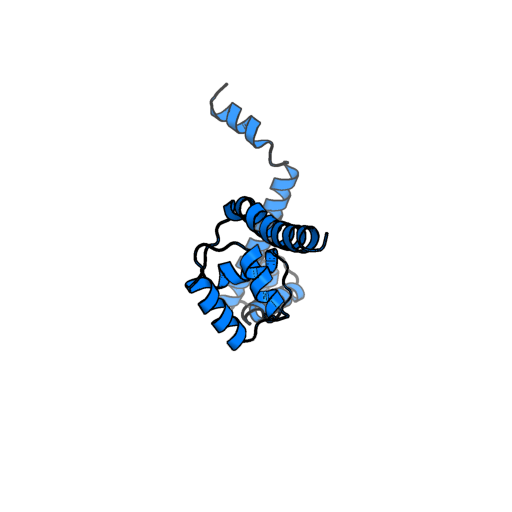837 51.733 1.00 48.97 156 LEU A CA 1
ATOM 1292 C C . LEU A 1 156 ? -16.409 23.977 52.529 1.00 48.97 156 LEU A C 1
ATOM 1294 O O . LEU A 1 156 ? -15.444 23.731 53.257 1.00 48.97 156 LEU A O 1
ATOM 1298 N N . LYS A 1 157 ? -16.890 25.220 52.397 1.00 39.12 157 LYS A N 1
ATOM 1299 C CA . LYS A 1 157 ? -16.457 26.371 53.206 1.00 39.12 157 LYS A CA 1
ATOM 1300 C C . LYS A 1 157 ? -17.594 26.963 54.021 1.00 39.12 157 LYS A C 1
ATOM 1302 O O . LYS A 1 157 ? -18.696 27.108 53.457 1.00 39.12 157 LYS A O 1
#

Sequence (157 aa):
MTKYDELLQNMTFYSLESINNRIKYHERELKRLKFIRLILSGVSVNNASRICGFSRQYGYKIIKNCIKNNKSKKGRHCKLNSSQMEILINYLNEKMPFSIIDVKCFLEDQNIKYCEKQIRRIINGLGFSYCRLLKGYINVYGHKKLIENIDDKISLK